Protein AF-Q4RAB7-F1 (afdb_monomer_lite)

Organism: Tetraodon nigroviridis (NCBI:txid99883)

pLDDT: mean 94.79, std 5.08, range [70.75, 98.5]

Radius of gyration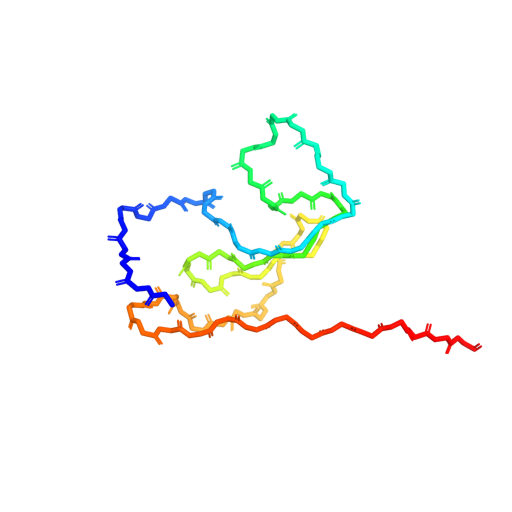: 12.72 Å; chains: 1; bounding box: 27×20×40 Å

Secondary structure (DSSP, 8-state):
--------TT--EEEESS--TT-S-S-STTEEEE-TTS-EEETTEEPS--PPPP-TT------------

Sequence (69 aa):
ISAAGQVDRRDSLGVCVDSRKGAESLQRDQAVCISTNGAVFVNGKEMTNQLPAISLGSAVTFDMEVVSM

Structure (mmCIF, N/CA/C/O backbone):
data_AF-Q4RAB7-F1
#
_entry.id   AF-Q4RAB7-F1
#
loop_
_atom_site.group_PDB
_atom_site.id
_atom_site.type_symbol
_atom_site.label_atom_id
_atom_site.label_alt_id
_atom_site.label_comp_id
_atom_site.label_asym_id
_atom_site.label_entity_id
_atom_site.label_seq_id
_atom_site.pdbx_PDB_ins_code
_atom_site.Cartn_x
_atom_site.Cartn_y
_atom_site.Cartn_z
_atom_site.occupancy
_atom_site.B_iso_or_equiv
_atom_site.auth_seq_id
_atom_site.auth_comp_id
_atom_site.auth_asym_id
_atom_site.auth_atom_id
_atom_site.pdbx_PDB_model_num
ATOM 1 N N . ILE A 1 1 ? 4.592 -8.679 -7.184 1.00 91.00 1 ILE A N 1
ATOM 2 C CA . ILE A 1 1 ? 4.574 -7.634 -8.236 1.00 91.00 1 ILE A CA 1
ATOM 3 C C . ILE A 1 1 ? 5.195 -8.197 -9.506 1.00 91.00 1 ILE A C 1
ATOM 5 O O . ILE A 1 1 ? 6.325 -8.667 -9.447 1.00 91.00 1 ILE A O 1
ATOM 9 N N . SER A 1 2 ? 4.455 -8.213 -10.617 1.00 92.81 2 SER A N 1
ATOM 10 C CA . SER A 1 2 ? 4.861 -8.862 -11.879 1.00 92.81 2 SER A CA 1
ATOM 11 C C . SER A 1 2 ? 5.291 -7.889 -12.983 1.00 92.81 2 SER A C 1
ATOM 13 O O . SER A 1 2 ? 6.008 -8.289 -13.892 1.00 92.81 2 SER A O 1
ATOM 15 N N . ALA A 1 3 ? 4.885 -6.622 -12.899 1.00 93.00 3 ALA A N 1
ATOM 16 C CA . ALA A 1 3 ? 5.272 -5.547 -13.807 1.00 93.00 3 ALA A CA 1
ATOM 17 C C . ALA A 1 3 ? 5.314 -4.220 -13.033 1.00 93.00 3 ALA A C 1
ATOM 19 O O . ALA A 1 3 ? 4.677 -4.099 -11.985 1.00 93.00 3 ALA A O 1
ATOM 20 N N . ALA A 1 4 ? 6.062 -3.241 -13.541 1.00 93.31 4 ALA A N 1
ATOM 21 C CA . ALA A 1 4 ? 6.198 -1.920 -12.939 1.00 93.31 4 ALA A CA 1
ATOM 22 C C . ALA A 1 4 ? 6.092 -0.842 -14.025 1.00 93.31 4 ALA A C 1
ATOM 24 O O . ALA A 1 4 ? 6.607 -1.017 -15.129 1.00 93.31 4 ALA A O 1
ATOM 25 N N . GLY A 1 5 ? 5.399 0.248 -13.700 1.00 93.50 5 GLY A N 1
ATOM 26 C CA . GLY A 1 5 ? 5.301 1.448 -14.528 1.00 93.50 5 GLY A CA 1
ATOM 27 C C . GLY A 1 5 ? 6.100 2.607 -13.933 1.00 93.50 5 GLY A C 1
ATOM 28 O O . GLY A 1 5 ? 6.940 2.415 -13.053 1.00 93.50 5 GLY A O 1
ATOM 29 N N . GLN A 1 6 ? 5.819 3.821 -14.405 1.00 94.69 6 GLN A N 1
ATOM 30 C CA . GLN A 1 6 ? 6.345 5.029 -13.777 1.00 94.69 6 GLN A CA 1
ATOM 31 C C . GLN A 1 6 ? 5.747 5.181 -12.373 1.00 94.69 6 GLN A C 1
ATOM 33 O O . GLN A 1 6 ? 4.534 5.101 -12.212 1.00 94.69 6 GLN A O 1
ATOM 38 N N . VAL A 1 7 ? 6.609 5.410 -11.385 1.00 94.69 7 VAL A N 1
ATOM 39 C CA . VAL A 1 7 ? 6.214 5.590 -9.985 1.00 94.69 7 VAL A CA 1
ATOM 40 C C . VAL A 1 7 ? 5.625 6.987 -9.760 1.00 94.69 7 VAL A C 1
ATOM 42 O O . VAL A 1 7 ? 6.199 7.984 -10.208 1.00 94.69 7 VAL A O 1
ATOM 45 N N . ASP A 1 8 ? 4.516 7.060 -9.026 1.00 96.44 8 ASP A N 1
ATOM 46 C CA . ASP A 1 8 ? 3.853 8.289 -8.577 1.00 96.44 8 ASP A CA 1
ATOM 47 C C . ASP A 1 8 ? 3.729 8.300 -7.042 1.00 96.44 8 ASP A C 1
ATOM 49 O O . ASP A 1 8 ? 3.587 7.264 -6.394 1.00 96.44 8 ASP A O 1
ATOM 53 N N . ARG A 1 9 ? 3.761 9.488 -6.425 1.00 93.81 9 ARG A N 1
ATOM 54 C CA . ARG A 1 9 ? 3.622 9.626 -4.961 1.00 93.81 9 ARG A CA 1
ATOM 55 C C . ARG A 1 9 ? 2.277 9.120 -4.437 1.00 93.81 9 ARG A C 1
ATOM 57 O O . ARG A 1 9 ? 2.171 8.819 -3.254 1.00 93.81 9 ARG A O 1
ATOM 64 N N . ARG A 1 10 ? 1.260 9.045 -5.293 1.00 95.81 10 ARG A N 1
ATOM 65 C CA . ARG A 1 10 ? -0.088 8.563 -4.973 1.00 95.81 10 ARG A CA 1
ATOM 66 C C . ARG A 1 10 ? -0.217 7.050 -5.103 1.00 95.81 10 ARG A C 1
ATOM 68 O O . ARG A 1 10 ? -1.229 6.498 -4.665 1.00 95.81 10 ARG A O 1
ATOM 75 N N . ASP A 1 11 ? 0.795 6.374 -5.647 1.00 96.81 11 ASP A N 1
ATOM 76 C CA . ASP A 1 11 ? 0.816 4.919 -5.705 1.00 96.81 11 ASP A CA 1
ATOM 77 C C . ASP A 1 11 ? 0.639 4.357 -4.297 1.00 96.81 11 ASP A C 1
ATOM 79 O O . ASP A 1 11 ? 1.331 4.744 -3.346 1.00 96.81 11 ASP A O 1
ATOM 83 N N . SER A 1 12 ? -0.327 3.456 -4.155 1.00 97.12 12 SER A N 1
ATOM 84 C CA . SER A 1 12 ? -0.632 2.829 -2.878 1.00 97.12 12 SER A CA 1
ATOM 85 C C . SER A 1 12 ? -1.253 1.452 -3.071 1.00 97.12 12 SER A C 1
ATOM 87 O O . SER A 1 12 ? -2.105 1.242 -3.933 1.00 97.12 12 SER A O 1
ATOM 89 N N . LEU A 1 13 ? -0.820 0.514 -2.236 1.00 97.31 13 LEU A N 1
ATOM 90 C CA . LEU A 1 13 ? -1.381 -0.824 -2.102 1.00 97.31 13 LEU A CA 1
ATOM 91 C C . LEU A 1 13 ? -1.767 -1.021 -0.639 1.00 97.31 13 LEU A C 1
ATOM 93 O O . LEU A 1 13 ? -0.965 -0.738 0.248 1.00 97.31 13 LEU A O 1
ATOM 97 N N . GLY A 1 14 ? -2.981 -1.486 -0.364 1.00 96.75 14 GLY A N 1
ATOM 98 C CA . GLY A 1 14 ? -3.440 -1.589 1.013 1.00 96.75 14 GLY A CA 1
ATOM 99 C C . GLY A 1 14 ? -4.879 -2.034 1.162 1.00 96.75 14 GLY A C 1
ATOM 100 O O . GLY A 1 14 ? -5.506 -2.513 0.217 1.00 96.75 14 GLY A O 1
ATOM 101 N N . VAL A 1 15 ? -5.390 -1.832 2.369 1.00 96.62 15 VAL A N 1
ATOM 102 C CA . VAL A 1 15 ? -6.763 -2.146 2.753 1.00 96.62 15 VAL A CA 1
ATOM 103 C C . VAL A 1 15 ? -7.445 -0.907 3.319 1.00 96.62 15 VAL A C 1
ATOM 105 O O . VAL A 1 15 ? -6.805 -0.015 3.879 1.00 96.62 15 VAL A O 1
ATOM 108 N N . CYS A 1 16 ? -8.761 -0.838 3.169 1.00 95.81 16 CYS A N 1
ATOM 109 C CA . CYS A 1 16 ? -9.569 0.250 3.703 1.00 95.81 16 CYS A CA 1
ATOM 110 C C . CYS A 1 16 ? -10.958 -0.255 4.087 1.00 95.81 16 CYS A C 1
ATOM 112 O O . CYS A 1 16 ? -11.398 -1.302 3.616 1.00 95.81 16 CYS A O 1
ATOM 114 N N . VAL A 1 17 ? -11.631 0.498 4.956 1.00 93.94 17 VAL A N 1
ATOM 115 C CA . VAL A 1 17 ? -12.956 0.135 5.490 1.00 93.94 17 VAL A CA 1
ATOM 116 C C . VAL A 1 17 ? -14.064 0.298 4.442 1.00 93.94 17 VAL A C 1
ATOM 118 O O . VAL A 1 17 ? -15.101 -0.354 4.520 1.00 93.94 17 VAL A O 1
ATOM 121 N N . ASP A 1 18 ? -13.854 1.156 3.441 1.00 90.56 18 ASP A N 1
ATOM 122 C CA . ASP A 1 18 ? -14.871 1.533 2.463 1.00 90.56 18 ASP A CA 1
ATOM 123 C C . ASP A 1 18 ? -14.361 1.534 1.019 1.00 90.56 18 ASP A C 1
ATOM 125 O O . ASP A 1 18 ? -13.187 1.752 0.728 1.00 90.56 18 ASP A O 1
ATOM 129 N N . SER A 1 19 ? -15.290 1.384 0.076 1.00 83.31 19 SER A N 1
ATOM 130 C CA . SER A 1 19 ? -15.032 1.549 -1.355 1.00 83.31 19 SER A CA 1
ATOM 131 C C . SER A 1 19 ? -15.305 2.989 -1.814 1.00 83.31 19 SER A C 1
ATOM 133 O O . SER A 1 19 ? -16.021 3.197 -2.801 1.00 83.31 19 SER A O 1
ATOM 135 N N . ARG A 1 20 ? -14.806 4.000 -1.079 1.00 82.19 20 ARG A N 1
ATOM 136 C CA . ARG A 1 20 ? -14.955 5.420 -1.455 1.00 82.19 20 ARG A CA 1
ATOM 137 C C . ARG A 1 20 ? -14.421 5.650 -2.874 1.00 82.19 20 ARG A C 1
ATOM 139 O O . ARG A 1 20 ? -13.221 5.556 -3.121 1.00 82.19 20 ARG A O 1
ATOM 146 N N . LYS A 1 21 ? -15.320 5.971 -3.808 1.00 79.50 21 LYS A N 1
ATOM 147 C CA . LYS A 1 21 ? -14.964 6.337 -5.187 1.00 79.50 21 LYS A CA 1
ATOM 148 C C . LYS A 1 21 ? -14.476 7.788 -5.222 1.00 79.50 21 LYS A C 1
ATOM 150 O O . LYS A 1 21 ? -15.089 8.648 -4.600 1.00 79.50 21 LYS A O 1
ATOM 155 N N . GLY A 1 22 ? -13.400 8.051 -5.963 1.00 81.06 22 GLY A N 1
ATOM 156 C CA . GLY A 1 22 ? -12.870 9.404 -6.192 1.00 81.06 22 GLY A CA 1
ATOM 157 C C . GLY A 1 22 ? -11.672 9.808 -5.328 1.00 81.06 22 GLY A C 1
ATOM 158 O O . GLY A 1 22 ? -11.120 10.879 -5.548 1.00 81.06 22 GLY A O 1
ATOM 159 N N . ALA A 1 23 ? -11.236 8.971 -4.383 1.00 86.69 23 ALA A N 1
ATOM 160 C CA . ALA A 1 23 ? -9.940 9.165 -3.736 1.00 86.69 23 ALA A CA 1
ATOM 161 C C . ALA A 1 23 ? -8.810 8.791 -4.707 1.00 86.69 23 ALA A C 1
ATOM 163 O O . ALA A 1 23 ? -8.877 7.746 -5.352 1.00 86.69 23 ALA A O 1
ATOM 164 N N . GLU A 1 24 ? -7.772 9.624 -4.789 1.00 92.31 24 GLU A N 1
ATOM 165 C CA . GLU A 1 24 ? -6.623 9.364 -5.670 1.00 92.31 24 GLU A CA 1
ATOM 166 C C . GLU A 1 24 ? -5.724 8.227 -5.158 1.00 92.31 24 GLU A C 1
ATOM 168 O O . GLU A 1 24 ? -4.978 7.640 -5.935 1.00 92.31 24 GLU A O 1
ATOM 173 N N . SER A 1 25 ? -5.786 7.913 -3.858 1.00 96.19 25 SER A N 1
ATOM 174 C CA . SER A 1 25 ? -4.962 6.886 -3.215 1.00 96.19 25 SER A CA 1
ATOM 175 C C . SER A 1 25 ? -5.603 6.338 -1.929 1.00 96.19 25 SER A C 1
ATOM 177 O O . SER A 1 25 ? -6.605 6.860 -1.424 1.00 96.19 25 SER A O 1
ATOM 179 N N . LEU A 1 26 ? -4.999 5.286 -1.367 1.00 97.31 26 LEU A N 1
ATOM 180 C CA . LEU A 1 26 ? -5.306 4.767 -0.029 1.00 97.31 26 LEU A CA 1
ATOM 181 C C . LEU A 1 26 ? -4.585 5.526 1.098 1.00 97.31 26 LEU A C 1
ATOM 183 O O . LEU A 1 26 ? -4.768 5.189 2.265 1.00 97.31 26 LEU A O 1
ATOM 187 N N . GLN A 1 27 ? -3.817 6.572 0.785 1.00 97.25 27 GLN A N 1
ATOM 188 C CA . GLN A 1 27 ? -3.139 7.420 1.772 1.00 97.25 27 GLN A CA 1
ATOM 189 C C . GLN A 1 27 ? -4.150 8.396 2.405 1.00 97.25 27 GLN A C 1
ATOM 191 O O . GLN A 1 27 ? -4.096 9.607 2.211 1.00 97.25 27 GLN A O 1
ATOM 196 N N . ARG A 1 28 ? -5.140 7.851 3.119 1.00 96.12 28 ARG A N 1
ATOM 197 C CA . ARG A 1 28 ? -6.304 8.576 3.647 1.00 96.12 28 ARG A CA 1
ATOM 198 C C . ARG A 1 28 ? -6.814 7.972 4.951 1.00 96.12 28 ARG A C 1
ATOM 200 O O . ARG A 1 28 ? -6.401 6.891 5.361 1.00 96.12 28 ARG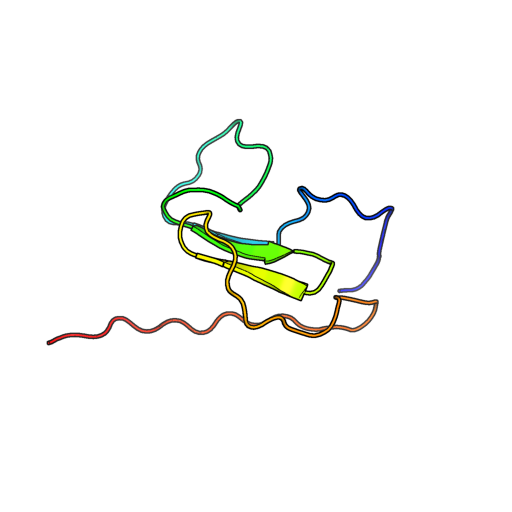 A O 1
ATOM 207 N N . ASP A 1 29 ? -7.752 8.671 5.578 1.00 96.44 29 ASP A N 1
ATOM 208 C CA . ASP A 1 29 ? -8.440 8.191 6.775 1.00 96.44 29 ASP A CA 1
ATOM 209 C C . ASP A 1 29 ? -9.184 6.860 6.534 1.00 96.44 29 ASP A C 1
ATOM 211 O O . ASP A 1 29 ? -9.774 6.660 5.462 1.00 96.44 29 ASP A O 1
ATOM 215 N N . GLN A 1 30 ? -9.183 5.983 7.546 1.00 96.00 30 GLN A N 1
ATOM 216 C CA . GLN A 1 30 ? -9.741 4.618 7.533 1.00 96.00 30 GLN A CA 1
ATOM 217 C C . GLN A 1 30 ? -9.103 3.671 6.503 1.00 96.00 30 GLN A C 1
ATOM 219 O O . GLN A 1 30 ? -9.775 2.831 5.891 1.00 96.00 30 GLN A O 1
ATOM 224 N N . ALA A 1 31 ? -7.795 3.812 6.298 1.00 97.12 31 ALA A N 1
ATOM 225 C CA . ALA A 1 31 ? -7.008 2.957 5.423 1.00 97.12 31 ALA A CA 1
ATOM 226 C C . ALA A 1 31 ? -5.612 2.690 6.002 1.00 97.12 31 ALA A C 1
ATOM 228 O O . ALA A 1 31 ? -5.048 3.516 6.725 1.00 97.12 31 ALA A O 1
ATOM 229 N N . VAL A 1 32 ? -5.056 1.534 5.645 1.00 98.06 32 VAL A N 1
ATOM 230 C CA . VAL A 1 32 ? -3.654 1.177 5.869 1.00 98.06 32 VAL A CA 1
ATOM 231 C C . VAL A 1 32 ? -3.062 0.796 4.524 1.00 98.06 32 VAL A C 1
ATOM 233 O O . VAL A 1 32 ? -3.594 -0.085 3.845 1.00 98.06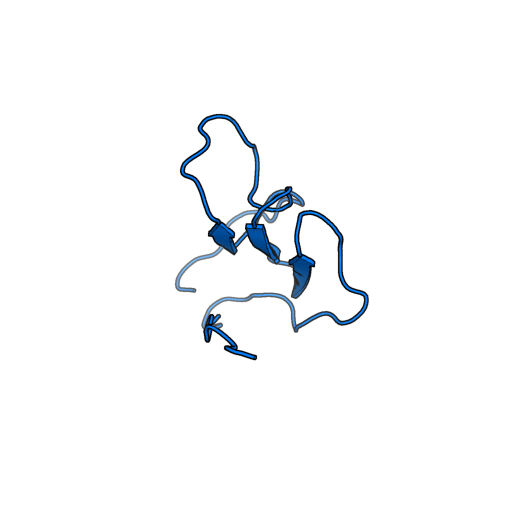 32 VAL A O 1
ATOM 236 N N . CYS A 1 33 ? -1.975 1.447 4.120 1.00 98.12 33 CYS A N 1
ATOM 237 C CA . CYS A 1 33 ? -1.345 1.166 2.835 1.00 98.12 33 CYS A CA 1
ATOM 238 C C . CYS A 1 33 ? 0.165 1.386 2.841 1.00 98.12 33 CYS A C 1
ATOM 240 O O . CYS A 1 33 ? 0.706 2.109 3.674 1.00 98.12 33 CYS A O 1
ATOM 242 N N . ILE A 1 34 ? 0.824 0.801 1.847 1.00 98.50 34 ILE A N 1
ATOM 243 C CA . ILE A 1 34 ? 2.222 1.033 1.499 1.00 98.50 34 ILE A CA 1
ATOM 244 C C . ILE A 1 34 ? 2.296 1.731 0.136 1.00 98.50 34 ILE A C 1
ATOM 246 O O . ILE A 1 34 ? 1.535 1.393 -0.775 1.00 98.50 34 ILE A O 1
ATOM 250 N N . SER A 1 35 ? 3.197 2.700 -0.011 1.00 98.06 35 SER A N 1
ATOM 251 C CA . SER A 1 35 ? 3.548 3.293 -1.305 1.00 98.06 35 SER A CA 1
ATOM 252 C C . SER A 1 35 ? 4.702 2.536 -1.971 1.00 98.06 35 SER A C 1
ATOM 254 O O . SER A 1 35 ? 5.442 1.792 -1.331 1.00 98.06 35 SER A O 1
ATOM 256 N N . THR A 1 36 ? 4.888 2.714 -3.275 1.00 97.69 36 THR A N 1
ATOM 257 C CA . THR A 1 36 ? 5.937 2.036 -4.058 1.00 97.69 36 THR A CA 1
ATOM 258 C C . THR A 1 36 ? 7.355 2.338 -3.569 1.00 97.69 36 THR A C 1
ATOM 260 O O . THR A 1 36 ? 8.240 1.502 -3.736 1.00 97.69 36 THR A O 1
ATOM 263 N N . ASN A 1 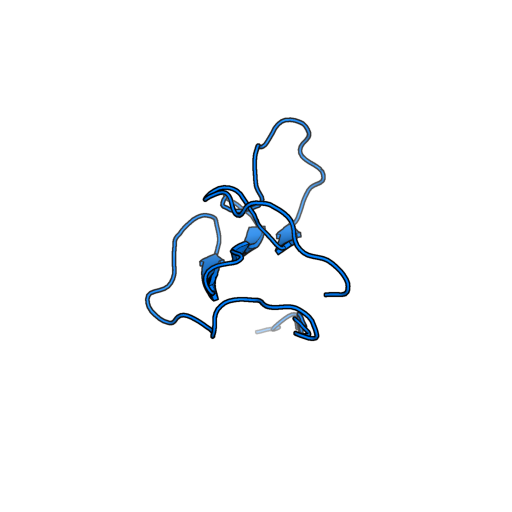37 ? 7.578 3.470 -2.895 1.00 97.31 37 ASN A N 1
ATOM 264 C CA . ASN A 1 37 ? 8.858 3.803 -2.260 1.00 97.31 37 ASN A CA 1
ATOM 265 C C . ASN A 1 37 ? 9.091 3.125 -0.893 1.00 97.31 37 ASN A C 1
ATOM 267 O O . ASN A 1 37 ? 10.168 3.290 -0.331 1.00 97.31 37 ASN A O 1
ATOM 271 N N . GLY A 1 38 ? 8.113 2.380 -0.365 1.00 97.88 38 GLY A N 1
ATOM 272 C CA . GLY A 1 38 ? 8.193 1.709 0.934 1.00 97.88 38 GLY A CA 1
ATOM 273 C C . GLY A 1 38 ? 7.632 2.503 2.119 1.00 97.88 38 GLY A C 1
ATOM 274 O O . GLY A 1 38 ? 7.607 1.982 3.236 1.00 97.88 38 GLY A O 1
ATOM 275 N N . ALA A 1 39 ? 7.140 3.729 1.905 1.00 98.38 39 ALA A N 1
ATOM 276 C CA . ALA A 1 39 ? 6.462 4.502 2.943 1.00 98.38 39 ALA A CA 1
ATOM 277 C C . ALA A 1 39 ? 5.134 3.841 3.346 1.00 98.38 39 ALA A C 1
ATOM 279 O O . ALA A 1 39 ? 4.343 3.441 2.486 1.00 98.38 39 ALA A O 1
ATOM 280 N N . VAL A 1 40 ? 4.885 3.737 4.653 1.00 98.44 40 VAL A N 1
ATOM 281 C CA . VAL A 1 40 ? 3.677 3.122 5.222 1.00 98.44 40 VAL A CA 1
ATOM 282 C C . VAL A 1 40 ? 2.777 4.208 5.792 1.00 98.44 40 VAL A C 1
ATOM 284 O O . VAL A 1 40 ? 3.240 5.073 6.528 1.00 98.44 40 VAL A O 1
ATOM 287 N N . PHE A 1 41 ? 1.485 4.143 5.485 1.00 98.38 41 PHE A N 1
ATOM 288 C CA . PHE A 1 41 ? 0.481 5.09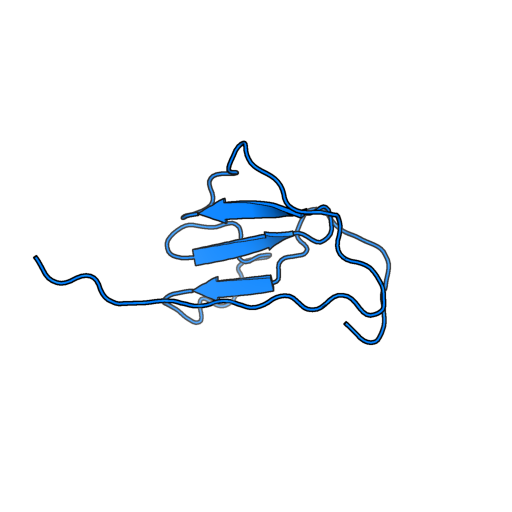5 5.947 1.00 98.38 41 PHE A CA 1
ATOM 289 C C . PHE A 1 41 ? -0.588 4.382 6.772 1.00 98.38 41 PHE A C 1
ATOM 291 O O . PHE A 1 41 ? -1.112 3.349 6.351 1.00 98.38 41 PHE A O 1
ATOM 298 N N . VAL A 1 42 ? -0.945 4.965 7.916 1.00 98.06 42 VAL A N 1
ATOM 299 C CA . VAL A 1 42 ? -2.050 4.517 8.776 1.00 98.06 42 VAL A CA 1
ATOM 300 C C . VAL A 1 42 ? -2.994 5.691 8.991 1.00 98.06 42 VAL A C 1
ATOM 302 O O . VAL A 1 42 ? -2.590 6.734 9.507 1.00 98.06 42 VAL A O 1
ATOM 305 N N . ASN A 1 43 ? -4.249 5.545 8.564 1.00 97.19 43 ASN A N 1
ATOM 306 C CA . ASN A 1 43 ? -5.242 6.625 8.550 1.00 97.19 43 ASN A CA 1
ATOM 307 C C . ASN A 1 43 ? -4.698 7.912 7.897 1.00 97.19 43 ASN A C 1
ATOM 309 O O . ASN A 1 43 ? -4.873 9.019 8.405 1.00 97.19 43 ASN A O 1
ATOM 313 N N . GLY A 1 44 ? -3.979 7.749 6.782 1.00 97.06 44 GLY A N 1
ATOM 314 C CA . GLY A 1 44 ? -3.403 8.840 5.993 1.00 97.06 44 GLY A CA 1
ATOM 315 C C . GLY A 1 44 ? -2.159 9.497 6.590 1.00 97.06 44 GLY A C 1
ATOM 316 O O . GLY A 1 44 ? -1.615 10.412 5.979 1.00 97.06 44 GLY A O 1
ATOM 317 N N . LYS A 1 45 ? -1.678 9.046 7.752 1.00 98.19 45 LYS A N 1
ATOM 318 C CA . LYS A 1 45 ? -0.438 9.544 8.354 1.00 98.19 45 LYS A CA 1
ATOM 319 C C . LYS A 1 45 ? 0.717 8.619 8.015 1.00 98.19 45 LYS A C 1
ATOM 321 O O . LYS A 1 45 ? 0.626 7.417 8.256 1.00 98.19 45 LYS A O 1
ATOM 326 N N . GLU A 1 46 ? 1.785 9.192 7.473 1.00 98.25 46 GLU A N 1
ATOM 327 C CA . GLU A 1 46 ? 3.018 8.461 7.195 1.00 98.25 46 GLU A CA 1
ATOM 328 C C . GLU A 1 46 ? 3.695 8.039 8.505 1.00 98.25 46 GLU A C 1
ATOM 330 O O . GLU A 1 46 ? 3.836 8.829 9.443 1.00 98.25 46 GLU A O 1
ATOM 335 N N . MET A 1 47 ? 4.102 6.777 8.564 1.00 98.12 47 MET A N 1
ATOM 336 C CA . MET A 1 47 ? 4.889 6.208 9.647 1.00 98.12 47 MET A CA 1
ATOM 337 C C . MET A 1 47 ? 6.372 6.497 9.407 1.00 98.12 47 MET A C 1
ATOM 339 O O . MET A 1 47 ? 6.847 6.495 8.276 1.00 98.12 47 MET A O 1
ATOM 343 N N . THR A 1 48 ? 7.142 6.682 10.478 1.00 97.50 48 THR A N 1
ATOM 344 C CA . THR A 1 48 ? 8.594 6.904 10.370 1.00 97.50 48 THR A CA 1
ATOM 345 C C . THR A 1 48 ? 9.345 5.660 9.908 1.00 97.50 48 THR A C 1
ATOM 347 O O . THR A 1 48 ? 10.371 5.764 9.240 1.00 97.50 48 THR A O 1
ATOM 350 N N . ASN A 1 49 ? 8.845 4.479 10.279 1.00 97.56 49 ASN A N 1
ATOM 351 C CA . ASN A 1 49 ? 9.423 3.216 9.852 1.00 97.56 49 ASN A CA 1
ATOM 352 C C . ASN A 1 49 ? 8.948 2.912 8.436 1.00 97.56 49 ASN A C 1
ATOM 354 O O . ASN A 1 49 ? 7.749 2.782 8.187 1.00 97.56 49 ASN A O 1
ATOM 358 N N . GLN A 1 50 ? 9.910 2.772 7.534 1.00 97.50 50 GLN A N 1
ATOM 359 C CA . GLN A 1 50 ? 9.670 2.445 6.139 1.00 97.50 50 GLN A CA 1
ATOM 360 C C . GLN A 1 50 ? 10.123 1.018 5.844 1.00 97.50 50 GLN A C 1
ATOM 362 O O . GLN A 1 50 ? 10.993 0.459 6.516 1.00 97.50 50 GLN A O 1
ATOM 367 N N . LEU A 1 51 ? 9.517 0.437 4.819 1.00 97.81 51 LEU A N 1
ATOM 368 C CA . LEU A 1 51 ? 9.929 -0.832 4.242 1.00 97.81 51 LEU A CA 1
ATOM 369 C C . LEU A 1 51 ? 10.839 -0.581 3.030 1.00 97.81 51 LEU A C 1
ATOM 371 O O . LEU A 1 51 ? 10.917 0.546 2.539 1.00 97.81 51 LEU A O 1
ATOM 375 N N . PRO A 1 52 ? 11.534 -1.608 2.516 1.00 97.88 52 PRO A N 1
ATOM 376 C CA . PRO A 1 52 ? 12.228 -1.490 1.242 1.00 97.88 52 PRO A CA 1
ATOM 377 C C . PRO A 1 52 ? 11.268 -1.081 0.120 1.00 97.88 52 PRO A C 1
ATOM 379 O O . PRO A 1 52 ? 10.118 -1.525 0.081 1.00 97.88 52 PRO A O 1
ATOM 382 N N . ALA A 1 53 ? 11.763 -0.271 -0.818 1.00 97.12 53 ALA A N 1
ATOM 383 C CA . ALA A 1 53 ? 11.003 0.094 -2.004 1.00 97.12 53 ALA A CA 1
ATOM 384 C C . ALA A 1 53 ? 10.556 -1.155 -2.781 1.00 97.12 53 ALA A C 1
ATOM 386 O O . ALA A 1 53 ? 11.298 -2.132 -2.931 1.00 97.12 53 ALA A O 1
ATOM 387 N N . ILE A 1 54 ? 9.328 -1.110 -3.287 1.00 96.69 54 ILE A N 1
ATOM 388 C CA . ILE A 1 54 ? 8.715 -2.210 -4.020 1.00 96.69 54 ILE A CA 1
ATOM 389 C C . ILE A 1 54 ? 9.360 -2.298 -5.405 1.00 96.69 54 ILE A C 1
ATOM 391 O O . ILE A 1 54 ? 9.395 -1.322 -6.153 1.00 96.69 54 ILE A O 1
ATOM 395 N N . SER A 1 55 ? 9.829 -3.488 -5.776 1.00 94.81 55 SER A N 1
ATOM 396 C CA . SER A 1 55 ? 10.403 -3.764 -7.095 1.00 94.81 55 SER A CA 1
ATOM 397 C C . SER A 1 55 ? 9.788 -5.018 -7.726 1.00 94.81 55 SER A C 1
ATOM 399 O O . SER A 1 55 ? 8.907 -5.674 -7.158 1.00 94.81 55 SER A O 1
ATOM 401 N N . LEU A 1 56 ? 10.195 -5.334 -8.957 1.00 96.81 56 LEU A N 1
ATOM 402 C CA . LEU A 1 56 ? 9.741 -6.544 -9.640 1.00 96.81 56 LEU A CA 1
ATOM 403 C C . LEU A 1 56 ? 10.121 -7.782 -8.822 1.00 96.81 56 LEU A C 1
ATOM 405 O O . LEU A 1 56 ? 11.251 -7.915 -8.365 1.00 96.81 56 LEU A O 1
ATOM 409 N N . GLY A 1 57 ? 9.161 -8.685 -8.630 1.00 96.50 57 GLY A N 1
ATOM 410 C CA . GLY A 1 57 ? 9.334 -9.866 -7.784 1.00 96.50 57 GLY A CA 1
ATOM 411 C C . GLY A 1 57 ? 9.045 -9.640 -6.296 1.00 96.50 57 GLY A C 1
ATOM 412 O O . GLY A 1 57 ? 8.873 -10.621 -5.580 1.00 96.50 57 GLY A O 1
ATOM 413 N N . SER A 1 58 ? 8.893 -8.396 -5.820 1.00 97.00 58 SER A N 1
ATOM 414 C CA . SER A 1 58 ? 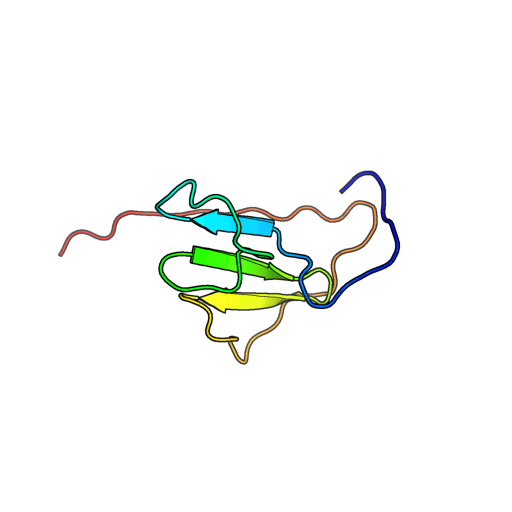8.482 -8.144 -4.432 1.00 97.00 58 SER A CA 1
ATOM 415 C C . SER A 1 58 ? 7.100 -8.731 -4.134 1.00 97.00 58 SER A C 1
ATOM 417 O O . SER A 1 58 ? 6.188 -8.691 -4.973 1.00 97.00 58 SER A O 1
ATOM 419 N N . ALA A 1 59 ? 6.932 -9.215 -2.906 1.00 97.31 59 ALA A N 1
ATOM 420 C CA . ALA A 1 59 ? 5.649 -9.581 -2.326 1.00 97.31 59 ALA A CA 1
ATOM 421 C C . ALA A 1 59 ? 5.337 -8.627 -1.168 1.00 97.31 59 ALA A C 1
ATOM 423 O O . ALA A 1 59 ? 6.207 -8.336 -0.352 1.00 97.31 59 ALA A O 1
ATOM 424 N N . VAL A 1 60 ? 4.098 -8.140 -1.119 1.00 97.56 60 VAL A N 1
ATOM 425 C CA . VAL A 1 60 ? 3.570 -7.356 -0.000 1.00 97.56 60 VAL A CA 1
ATOM 426 C C . VAL A 1 60 ? 2.423 -8.160 0.585 1.00 97.56 60 VAL A C 1
ATOM 428 O O . VAL A 1 60 ? 1.516 -8.557 -0.146 1.00 97.56 60 VAL A O 1
ATOM 431 N N . THR A 1 61 ? 2.475 -8.410 1.886 1.00 97.44 61 THR A N 1
ATOM 432 C CA . THR A 1 61 ? 1.468 -9.181 2.614 1.00 97.44 61 THR A CA 1
ATOM 433 C C . THR A 1 61 ? 0.868 -8.316 3.711 1.00 97.44 61 THR A C 1
ATOM 435 O O . THR A 1 61 ? 1.599 -7.620 4.413 1.00 97.44 61 THR A O 1
ATOM 438 N N . PHE A 1 62 ? -0.452 -8.375 3.861 1.00 97.44 62 PHE A N 1
ATOM 439 C CA . PHE A 1 62 ? -1.177 -7.742 4.957 1.00 97.44 62 PHE A CA 1
ATOM 440 C C . PHE A 1 62 ? -1.746 -8.848 5.829 1.00 97.44 62 PHE A C 1
ATOM 442 O O . PHE A 1 62 ? -2.522 -9.666 5.340 1.00 97.44 62 PHE A O 1
ATOM 449 N N . ASP A 1 63 ? -1.346 -8.859 7.092 1.00 96.94 63 ASP A N 1
ATOM 450 C CA . ASP A 1 63 ? -1.895 -9.743 8.111 1.00 96.94 63 ASP A CA 1
ATOM 451 C C . ASP A 1 63 ? -2.579 -8.871 9.164 1.00 96.94 63 ASP A C 1
ATOM 453 O O . ASP A 1 63 ? -2.022 -7.850 9.582 1.00 96.94 63 ASP A O 1
ATOM 457 N N . MET A 1 64 ? -3.831 -9.188 9.488 1.00 93.31 64 MET A N 1
ATOM 458 C CA . MET A 1 64 ? -4.682 -8.342 10.322 1.00 93.31 64 MET A CA 1
ATOM 459 C C . MET A 1 64 ? -5.508 -9.183 11.274 1.00 93.31 64 MET A C 1
ATOM 461 O O . MET A 1 64 ? -6.244 -10.072 10.854 1.00 93.31 64 MET A O 1
ATOM 465 N N . GLU A 1 65 ? -5.448 -8.820 12.549 1.00 95.00 65 GLU A N 1
ATOM 466 C CA . GLU A 1 65 ? -6.183 -9.490 13.608 1.00 95.00 65 GLU A CA 1
ATOM 467 C C . GLU A 1 65 ? -7.049 -8.487 14.367 1.00 95.00 65 GLU A C 1
ATOM 469 O O . GLU A 1 65 ? -6.651 -7.349 14.635 1.00 95.00 65 GLU A O 1
ATOM 474 N N . VAL A 1 66 ? -8.255 -8.922 14.729 1.00 94.00 66 VAL A N 1
ATOM 475 C CA . VAL A 1 66 ? -9.098 -8.178 15.662 1.00 94.00 66 VAL A CA 1
ATOM 476 C C . VAL A 1 66 ? -8.590 -8.464 17.068 1.00 94.00 66 VAL A C 1
ATOM 478 O O . VAL A 1 66 ? -8.676 -9.593 17.545 1.00 94.00 66 VAL A O 1
ATOM 481 N N . VAL A 1 67 ? -8.094 -7.434 17.746 1.00 92.75 67 VAL A N 1
ATOM 482 C CA . VAL A 1 67 ? -7.681 -7.536 19.147 1.00 92.75 67 VAL A CA 1
ATOM 483 C C . VAL A 1 67 ? -8.903 -7.280 20.028 1.00 92.75 67 VAL A C 1
ATOM 485 O O . VAL A 1 67 ? -9.381 -6.146 20.100 1.00 92.75 67 VAL A O 1
ATOM 488 N N . SER A 1 68 ? -9.435 -8.318 20.682 1.00 87.56 68 SER A N 1
ATOM 489 C CA . SER A 1 68 ? -10.420 -8.123 21.754 1.00 87.56 68 SER A CA 1
ATOM 490 C C . SER A 1 68 ? -9.707 -7.756 23.053 1.00 87.56 68 SER A C 1
ATOM 492 O O . SER A 1 68 ? -8.664 -8.333 23.362 1.00 87.56 68 SER A O 1
ATOM 494 N N . MET A 1 69 ? -10.284 -6.824 23.812 1.00 70.75 69 MET A N 1
ATOM 495 C CA . MET A 1 69 ? -9.876 -6.556 25.196 1.00 70.75 69 MET A CA 1
ATOM 496 C C . MET A 1 69 ? -10.559 -7.505 26.172 1.00 70.75 69 MET A C 1
ATOM 498 O O . MET A 1 69 ? -11.714 -7.897 25.887 1.00 70.75 69 MET A O 1
#

Foldseek 3Di:
DADDDDFDPQAWDWDFPDPDPPDSHQLAARIWIAGQCQFTHDRNDTDPDGDHHDDHPDDDDDDDDDDDD

InterPro domains:
  IPR059495 CRLF3, C-terminal domain [PF27985] (2-68)